Protein AF-A0A967C449-F1 (afdb_monomer)

pLDDT: mean 85.77, std 13.02, range [42.91, 95.38]

Foldseek 3Di:
DDVLVVLVDDDQLCVQVVDCVLVVLLVVQLCVQCVPPPDDDDPVSVVVSSVVSNVVSVVVDDDRTPCVCVVSSVVSVVVVCVVPDDPDPPPCPDPDD

Radius of gyration: 18.26 Å; Cα contacts (8 Å, |Δi|>4): 50; chains: 1; bounding box: 43×27×43 Å

Solvent-accessible surface area (backbone atoms only — not comparable to full-atom values): 5971 Å² total; per-residue (Å²): 136,62,71,60,54,78,52,71,46,58,70,54,31,36,61,51,73,76,45,62,59,74,60,53,54,38,51,52,38,26,50,58,67,45,66,79,65,84,81,81,85,52,72,67,56,51,53,53,49,50,50,53,10,48,58,58,29,55,76,72,64,68,85,63,58,48,56,87,53,45,66,60,40,53,53,42,51,51,55,52,44,68,75,66,56,73,91,70,85,75,74,84,71,76,81,81,129

Mean predicted aligned error: 7.97 Å

Sequence (97 aa):
MFTVRRLGVTGSLLRTLMSTNPIESMISIARTTTSNVKRWRDGEMRRRWCAAGMLEAEKSFRRVKGYRQMPALVTQLRAHAAAITPTCDTGKEPIAA

Secondary structure (DSSP, 8-state):
--HHHHTT--HHHHHHHT--HHHHHHHHHHHHHHTT------HHHHHHHHHHHHHHHHHH--PPTTGGGHHHHHHHHHHHHHHH-------------

Structure (mmCIF, N/CA/C/O backbone):
data_AF-A0A967C449-F1
#
_entry.id   AF-A0A967C449-F1
#
loop_
_atom_site.group_PDB
_atom_site.id
_atom_site.type_symbol
_atom_site.label_atom_id
_atom_site.label_alt_id
_atom_site.label_comp_id
_atom_site.label_asym_id
_atom_site.label_entity_id
_atom_site.label_seq_id
_atom_site.pdbx_PDB_ins_code
_atom_site.Cartn_x
_atom_site.Cartn_y
_atom_site.Cartn_z
_atom_sit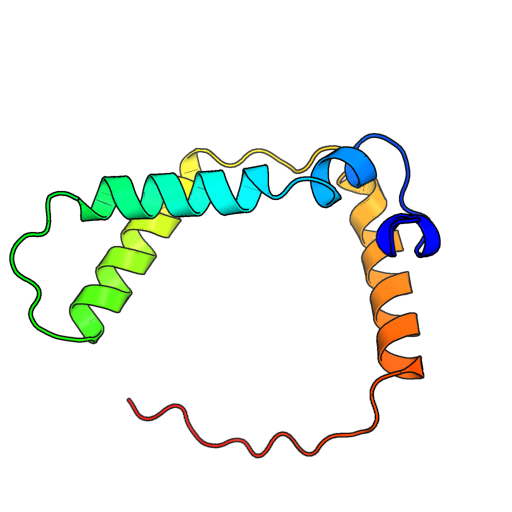e.occupancy
_atom_site.B_iso_or_equiv
_atom_site.auth_seq_id
_atom_site.auth_comp_id
_atom_site.auth_asym_id
_atom_site.auth_atom_id
_atom_site.pdbx_PDB_model_num
ATOM 1 N N . MET A 1 1 ? -14.839 17.993 6.792 1.00 51.50 1 MET A N 1
ATOM 2 C CA . MET A 1 1 ? -14.971 16.716 7.536 1.00 51.50 1 MET A CA 1
ATOM 3 C C . MET A 1 1 ? -14.589 15.583 6.590 1.00 51.50 1 MET A C 1
ATOM 5 O O . MET A 1 1 ? -15.222 15.466 5.554 1.00 51.50 1 MET A O 1
ATOM 9 N N . PHE A 1 2 ? -13.542 14.802 6.876 1.00 68.19 2 PHE A N 1
ATOM 10 C CA . PHE A 1 2 ? -13.101 13.721 5.979 1.00 68.19 2 PHE A CA 1
ATOM 11 C C . PHE A 1 2 ? -13.895 12.436 6.250 1.00 68.19 2 PHE A C 1
ATOM 13 O O . PHE A 1 2 ? -14.090 12.072 7.412 1.00 68.19 2 PHE A O 1
ATOM 20 N N . THR A 1 3 ? -14.340 11.748 5.195 1.00 80.69 3 THR A N 1
ATOM 21 C CA . THR A 1 3 ? -15.110 10.484 5.243 1.00 80.69 3 THR A CA 1
ATOM 22 C C . THR A 1 3 ? -14.456 9.429 6.137 1.00 80.69 3 THR A C 1
ATOM 24 O O . THR A 1 3 ? -15.136 8.764 6.909 1.00 80.69 3 THR A O 1
ATOM 27 N N . VAL A 1 4 ? -13.124 9.373 6.150 1.00 81.56 4 VAL A N 1
ATOM 28 C CA . VAL A 1 4 ? -12.323 8.479 7.003 1.00 81.56 4 VAL A CA 1
ATOM 29 C C . VAL A 1 4 ? -12.593 8.682 8.502 1.00 81.56 4 VAL A C 1
ATOM 31 O O . VAL A 1 4 ? -12.617 7.720 9.265 1.00 81.56 4 VAL A O 1
ATOM 34 N N . ARG A 1 5 ? -12.866 9.920 8.938 1.00 85.06 5 ARG A N 1
ATOM 35 C CA . ARG A 1 5 ? -13.210 10.208 10.340 1.00 85.06 5 ARG A CA 1
ATOM 36 C C . ARG A 1 5 ? -14.638 9.764 10.682 1.00 85.06 5 ARG A C 1
ATOM 38 O O . ARG A 1 5 ? -14.877 9.354 11.811 1.00 85.06 5 ARG A O 1
ATOM 45 N N . ARG A 1 6 ? -15.570 9.787 9.716 1.00 84.56 6 ARG A N 1
ATOM 46 C CA . ARG A 1 6 ? -16.933 9.232 9.883 1.00 84.56 6 ARG A CA 1
ATOM 47 C C . ARG A 1 6 ? -16.920 7.711 10.049 1.00 84.56 6 ARG A C 1
ATOM 49 O O . ARG A 1 6 ? -17.793 7.177 10.713 1.00 84.56 6 ARG A O 1
ATOM 56 N N . LEU A 1 7 ? -15.904 7.043 9.504 1.00 86.25 7 LEU A N 1
ATOM 57 C CA . LEU A 1 7 ? -15.684 5.598 9.632 1.00 86.25 7 LEU A CA 1
ATOM 58 C C . LEU A 1 7 ? -14.988 5.199 10.951 1.00 86.25 7 LEU A C 1
ATOM 60 O O . LEU A 1 7 ? -14.564 4.058 11.102 1.00 86.25 7 LEU A O 1
ATOM 64 N N . GLY A 1 8 ? -14.838 6.129 11.903 1.00 82.00 8 GLY A N 1
ATOM 65 C CA . GLY A 1 8 ? -14.299 5.845 13.238 1.00 82.00 8 GLY A CA 1
ATOM 66 C C . GLY A 1 8 ? -12.770 5.791 13.332 1.00 82.00 8 GLY A C 1
ATOM 67 O O . GLY A 1 8 ? -12.234 5.427 14.377 1.00 82.00 8 GLY A O 1
ATOM 68 N N . VAL A 1 9 ? -12.039 6.174 12.280 1.00 85.38 9 VAL A N 1
ATOM 69 C CA . VAL A 1 9 ? -10.568 6.173 12.299 1.00 85.38 9 VAL A CA 1
ATOM 70 C C . VAL A 1 9 ? -10.027 7.443 12.946 1.00 85.38 9 VAL A C 1
ATOM 72 O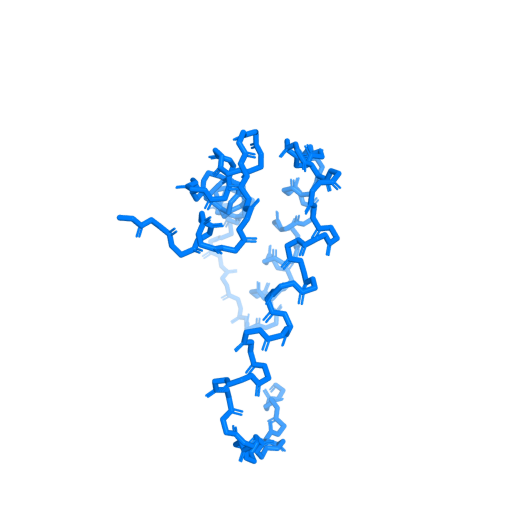 O . VAL A 1 9 ? -10.362 8.563 12.549 1.00 85.38 9 VAL A O 1
ATOM 75 N N . THR A 1 10 ? -9.122 7.276 13.909 1.00 84.81 10 THR A N 1
ATOM 76 C CA . THR A 1 10 ? -8.535 8.379 14.679 1.00 84.81 10 THR A CA 1
ATOM 77 C C . THR A 1 10 ? -7.017 8.234 14.821 1.00 84.81 10 THR A C 1
ATOM 79 O O . THR A 1 10 ? -6.419 7.211 1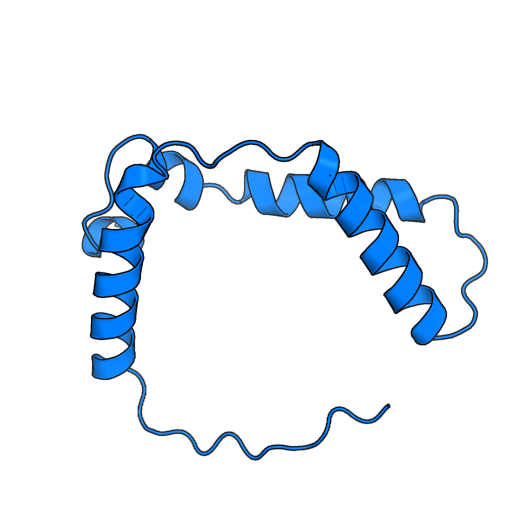4.492 1.00 84.81 10 THR A O 1
ATOM 82 N N . GLY A 1 11 ? -6.348 9.293 15.280 1.00 87.69 11 GLY A N 1
ATOM 83 C CA . GLY A 1 11 ? -4.922 9.244 15.604 1.00 87.69 11 GLY A CA 1
ATOM 84 C C . GLY A 1 11 ? -4.001 8.981 14.404 1.00 87.69 11 GLY A C 1
ATOM 85 O O . GLY A 1 11 ? -4.063 9.665 13.380 1.00 87.69 11 GLY A O 1
ATOM 86 N N . SER A 1 12 ? -3.083 8.024 14.559 1.00 89.12 12 SER A N 1
ATOM 87 C CA . SER A 1 12 ? -1.971 7.792 13.626 1.00 89.12 12 SER A CA 1
ATOM 88 C C . SER A 1 12 ? -2.394 7.180 12.288 1.00 89.12 12 SER A C 1
ATOM 90 O O . SER A 1 12 ? -1.792 7.509 11.260 1.00 89.12 12 SER A O 1
ATOM 92 N N . LEU A 1 13 ? -3.452 6.362 12.278 1.00 89.50 13 LEU A N 1
ATOM 93 C CA . LEU A 1 13 ? -4.012 5.824 11.041 1.00 89.50 13 LEU A CA 1
ATOM 94 C C . LEU A 1 13 ? -4.691 6.930 10.233 1.00 89.50 13 LEU A C 1
ATOM 96 O O . LEU A 1 13 ? -4.419 7.062 9.043 1.00 89.50 13 LEU A O 1
ATOM 100 N N . LEU A 1 14 ? -5.476 7.794 10.890 1.00 90.75 14 LEU A N 1
ATOM 101 C CA . LEU A 1 14 ? -6.111 8.938 10.233 1.00 90.75 14 LEU A CA 1
ATOM 102 C C . LEU A 1 14 ? -5.068 9.832 9.558 1.00 90.75 14 LEU A C 1
ATOM 104 O O . LEU A 1 14 ? -5.228 10.173 8.394 1.00 90.75 14 LEU A O 1
ATOM 108 N N . ARG A 1 15 ? -3.979 10.178 10.257 1.00 90.06 15 ARG A N 1
ATOM 109 C CA . ARG A 1 15 ? -2.904 11.002 9.679 1.00 90.06 15 ARG A CA 1
ATOM 110 C C . ARG A 1 15 ? -2.307 10.375 8.421 1.00 90.06 15 ARG A C 1
ATOM 112 O O . ARG A 1 15 ? -1.997 11.097 7.483 1.00 90.06 15 ARG A O 1
ATOM 119 N N . THR A 1 16 ? -2.152 9.053 8.409 1.00 90.00 16 THR A N 1
ATOM 120 C CA . THR A 1 16 ? -1.595 8.348 7.251 1.00 90.00 16 THR A CA 1
ATOM 121 C C . THR A 1 16 ? -2.582 8.330 6.087 1.00 90.00 16 THR A C 1
ATOM 123 O O . THR A 1 16 ? -2.199 8.677 4.978 1.00 90.00 16 THR A O 1
ATOM 126 N N . LEU A 1 17 ? -3.853 8.002 6.344 1.00 89.88 17 LEU A N 1
ATOM 127 C CA . LEU A 1 17 ? -4.912 7.933 5.324 1.00 89.88 17 LEU A CA 1
ATOM 128 C C . LEU A 1 17 ? -5.309 9.298 4.751 1.00 89.88 17 LEU A C 1
ATOM 130 O O . LEU A 1 17 ? -5.842 9.378 3.653 1.00 89.88 17 LEU A O 1
ATOM 134 N N . MET A 1 18 ? -5.063 10.369 5.501 1.00 90.12 18 MET A N 1
ATOM 135 C CA . MET A 1 18 ? -5.260 11.750 5.060 1.00 90.12 18 MET A CA 1
ATOM 136 C C . MET A 1 18 ? -4.175 12.241 4.101 1.00 90.12 18 MET A C 1
ATOM 138 O O . MET A 1 18 ? -4.329 13.300 3.503 1.00 90.12 18 MET A O 1
ATOM 142 N N . SER A 1 19 ? -3.067 11.510 3.996 1.00 87.81 19 SER A N 1
ATOM 143 C CA . SER A 1 19 ? -1.958 11.841 3.111 1.00 87.81 19 SER A CA 1
ATOM 144 C C . SER A 1 19 ? -1.885 10.852 1.958 1.00 87.81 19 SER A C 1
ATOM 146 O O . SER A 1 19 ? -2.118 9.657 2.129 1.00 87.81 19 SER A O 1
ATOM 148 N N . THR A 1 20 ? -1.468 11.336 0.800 1.00 91.44 20 THR A N 1
ATOM 149 C CA . THR A 1 20 ? -1.145 10.527 -0.383 1.00 91.44 20 THR A CA 1
ATOM 150 C C . THR A 1 20 ? 0.318 10.087 -0.409 1.00 91.44 20 THR A C 1
ATOM 152 O O . THR A 1 20 ? 0.713 9.315 -1.280 1.00 91.44 20 THR A O 1
ATOM 155 N N . ASN A 1 21 ? 1.113 10.499 0.585 1.00 90.31 21 ASN A N 1
ATOM 156 C CA . ASN A 1 21 ? 2.556 10.277 0.649 1.00 90.31 21 ASN A CA 1
ATOM 157 C C . ASN A 1 21 ? 2.994 8.813 0.415 1.00 90.31 2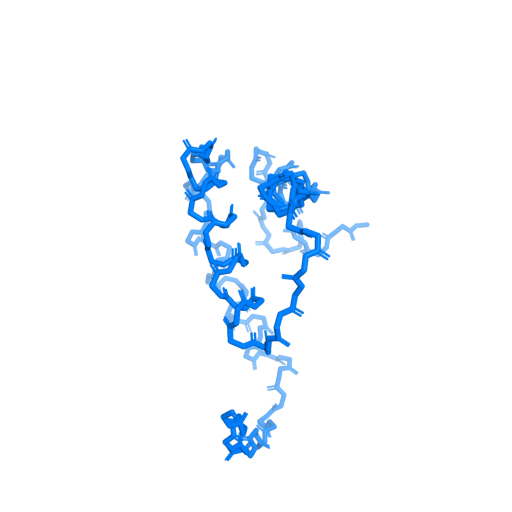1 ASN A C 1
ATOM 159 O O . ASN A 1 21 ? 3.957 8.610 -0.319 1.00 90.31 21 ASN A O 1
ATOM 163 N N . PRO A 1 22 ? 2.325 7.771 0.959 1.00 89.69 22 PRO A N 1
ATOM 164 C CA . PRO A 1 22 ? 2.710 6.388 0.658 1.00 89.69 22 PRO A CA 1
ATOM 165 C C . PRO A 1 22 ? 2.576 6.023 -0.830 1.00 89.69 22 PRO A C 1
ATOM 167 O O . PRO A 1 22 ? 3.438 5.339 -1.378 1.00 89.69 22 PRO A O 1
ATOM 170 N N . ILE A 1 23 ? 1.514 6.498 -1.488 1.00 92.19 23 ILE A N 1
ATOM 171 C CA . ILE A 1 23 ? 1.242 6.226 -2.907 1.00 92.19 23 ILE A CA 1
ATOM 172 C C . ILE A 1 23 ? 2.199 7.041 -3.782 1.00 92.19 23 ILE A C 1
ATOM 174 O O .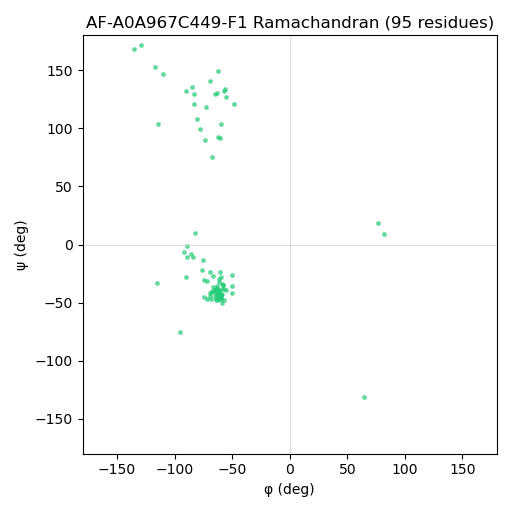 ILE A 1 23 ? 2.814 6.506 -4.700 1.00 92.19 23 ILE A O 1
ATOM 178 N N . GLU A 1 24 ? 2.388 8.321 -3.465 1.00 94.56 24 GLU A N 1
ATOM 179 C CA . GLU A 1 24 ? 3.314 9.200 -4.186 1.00 94.56 24 GLU A CA 1
ATOM 180 C C . GLU A 1 24 ? 4.761 8.714 -4.086 1.00 94.56 24 GLU A C 1
ATOM 182 O O . GLU A 1 24 ? 5.480 8.699 -5.085 1.00 94.56 24 GLU A O 1
ATOM 187 N N . SER A 1 25 ? 5.179 8.251 -2.905 1.00 94.06 25 SER A N 1
ATOM 188 C CA . SER A 1 25 ? 6.513 7.692 -2.689 1.00 94.06 25 SER A CA 1
ATOM 189 C C . SER A 1 25 ? 6.745 6.434 -3.530 1.00 94.06 25 SER A C 1
ATOM 191 O O . SER A 1 25 ? 7.785 6.336 -4.179 1.00 94.06 25 SER A O 1
ATOM 193 N N . MET A 1 26 ? 5.775 5.513 -3.590 1.00 94.81 26 MET A N 1
ATOM 194 C CA . MET A 1 26 ? 5.836 4.336 -4.467 1.00 94.81 26 MET A CA 1
ATOM 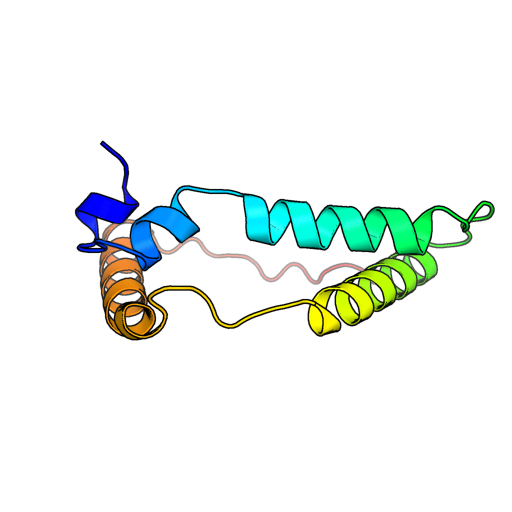195 C C . MET A 1 26 ? 5.980 4.736 -5.940 1.00 94.81 26 MET A C 1
ATOM 197 O O . MET A 1 26 ? 6.864 4.242 -6.641 1.00 94.81 26 MET A O 1
ATOM 201 N N . ILE A 1 27 ? 5.118 5.642 -6.411 1.00 94.25 27 ILE A N 1
ATOM 202 C CA . ILE A 1 27 ? 5.111 6.090 -7.809 1.00 94.25 27 ILE A CA 1
ATOM 203 C C . ILE A 1 27 ? 6.429 6.787 -8.158 1.00 94.25 27 ILE A C 1
ATOM 205 O O . ILE A 1 27 ? 6.964 6.583 -9.247 1.00 94.25 27 ILE A O 1
ATOM 209 N N . SER A 1 28 ? 6.981 7.581 -7.239 1.00 95.31 28 SER A N 1
ATOM 210 C CA . SER A 1 28 ? 8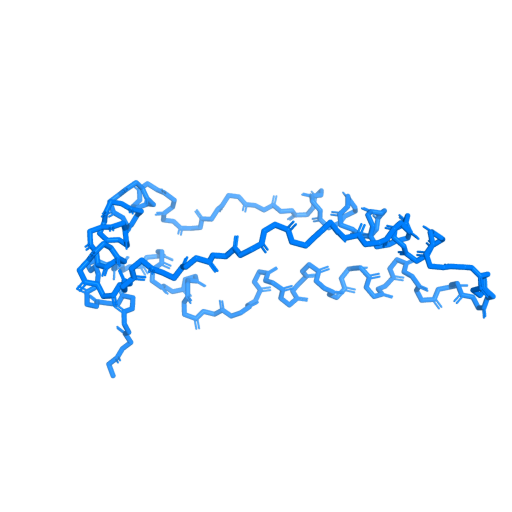.273 8.248 -7.416 1.00 95.31 28 SER A CA 1
ATOM 211 C C . SER A 1 28 ? 9.413 7.246 -7.636 1.00 95.31 28 SER A C 1
ATOM 213 O O . SER A 1 28 ? 10.211 7.405 -8.565 1.00 95.31 28 SER A O 1
ATOM 215 N N . ILE A 1 29 ? 9.447 6.159 -6.857 1.00 95.00 29 ILE A N 1
ATOM 216 C CA . ILE A 1 29 ? 10.432 5.083 -7.037 1.00 95.00 29 ILE A CA 1
ATOM 217 C C . ILE A 1 29 ? 10.236 4.411 -8.397 1.00 95.00 29 ILE A C 1
ATOM 219 O O . ILE A 1 29 ? 11.187 4.330 -9.169 1.00 95.00 29 ILE A O 1
ATOM 223 N N . ALA A 1 30 ? 9.005 4.043 -8.762 1.00 93.00 30 ALA A N 1
ATOM 224 C CA . ALA A 1 30 ? 8.728 3.437 -10.065 1.00 93.00 30 ALA A CA 1
ATOM 225 C C . ALA A 1 30 ? 9.141 4.340 -11.248 1.00 93.00 30 ALA A C 1
ATOM 227 O O . ALA A 1 30 ? 9.691 3.858 -12.243 1.00 93.00 30 ALA A O 1
ATOM 228 N N . A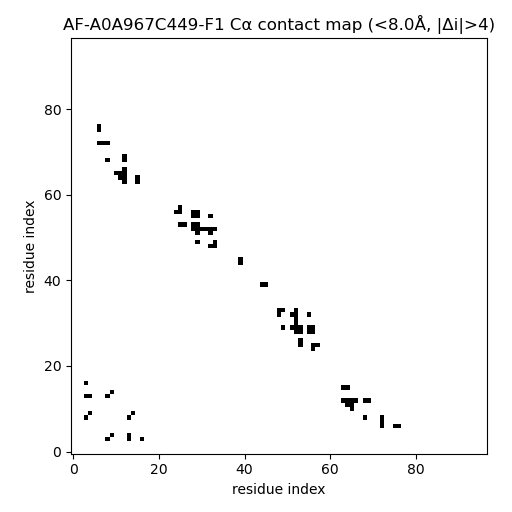RG A 1 31 ? 8.944 5.661 -11.139 1.00 93.38 31 ARG A N 1
ATOM 229 C CA . ARG A 1 31 ? 9.432 6.641 -12.128 1.00 93.38 31 ARG A CA 1
ATOM 230 C C . ARG A 1 31 ? 10.955 6.692 -12.186 1.00 93.38 31 ARG A C 1
ATOM 232 O O . ARG A 1 31 ? 11.521 6.801 -13.269 1.00 93.38 31 ARG A O 1
ATOM 239 N N . THR A 1 32 ? 11.616 6.592 -11.039 1.00 94.69 32 THR A N 1
ATOM 240 C CA . THR A 1 32 ? 13.080 6.601 -10.956 1.00 94.69 32 THR A CA 1
ATOM 241 C C . THR A 1 32 ? 13.665 5.336 -11.580 1.00 94.69 32 THR A C 1
ATOM 243 O O . THR A 1 32 ? 14.535 5.433 -12.443 1.00 94.69 32 THR A O 1
ATOM 246 N N . THR A 1 33 ? 13.124 4.159 -11.252 1.00 91.81 33 THR A N 1
ATOM 247 C CA . THR A 1 33 ? 13.549 2.864 -11.809 1.00 91.81 33 THR A CA 1
ATOM 248 C C . THR A 1 33 ? 13.406 2.809 -13.331 1.00 91.81 33 THR A C 1
ATOM 250 O O . THR A 1 33 ? 14.230 2.208 -14.015 1.00 91.81 33 THR A O 1
ATOM 253 N N . THR A 1 34 ? 12.387 3.469 -13.885 1.00 93.19 34 THR A N 1
ATOM 254 C CA . THR A 1 34 ? 12.115 3.480 -15.332 1.00 93.19 34 THR A CA 1
ATOM 255 C C . THR A 1 34 ? 12.771 4.640 -16.088 1.00 93.19 34 THR A C 1
ATOM 257 O O . THR A 1 34 ? 12.761 4.649 -17.318 1.00 93.19 34 THR A O 1
ATOM 260 N N . SER A 1 35 ? 13.399 5.594 -15.393 1.00 92.88 35 SER A N 1
ATOM 261 C CA . SER A 1 35 ? 13.948 6.830 -15.983 1.00 92.88 35 SER A CA 1
ATOM 262 C C . SER A 1 35 ? 15.048 6.605 -17.036 1.00 92.88 35 SER A C 1
ATOM 264 O O . SER A 1 35 ? 15.187 7.385 -17.989 1.00 92.88 35 SER A O 1
ATOM 266 N N . ASN A 1 36 ? 15.804 5.513 -16.898 1.00 91.69 36 ASN A N 1
ATOM 267 C CA . ASN A 1 36 ? 16.886 5.132 -17.809 1.00 91.69 36 ASN A CA 1
ATOM 268 C C . ASN A 1 36 ? 16.395 4.359 -19.044 1.00 91.69 36 ASN A C 1
ATOM 270 O O . ASN A 1 36 ? 17.145 4.188 -20.004 1.00 91.69 36 ASN A O 1
ATOM 274 N N . VAL A 1 37 ? 15.131 3.928 -19.071 1.00 91.94 37 VAL A N 1
ATOM 275 C CA . VAL A 1 37 ? 14.553 3.214 -20.213 1.00 91.94 37 VAL A CA 1
ATOM 276 C C . VAL A 1 37 ? 14.206 4.218 -21.308 1.00 91.94 37 VAL A C 1
ATOM 278 O O . VAL A 1 37 ? 13.178 4.892 -21.264 1.00 91.94 37 VAL A O 1
ATOM 281 N N . LYS A 1 38 ? 15.084 4.340 -22.308 1.00 91.88 38 LYS A N 1
ATOM 282 C CA . LYS A 1 38 ? 14.879 5.261 -23.441 1.00 91.88 38 LYS A CA 1
ATOM 283 C C . LYS A 1 38 ? 14.131 4.629 -24.613 1.00 91.88 38 LYS A C 1
ATOM 285 O O . LYS A 1 38 ? 13.436 5.328 -25.341 1.00 91.88 38 LYS A O 1
ATOM 290 N N . ARG A 1 39 ? 14.243 3.308 -24.788 1.00 93.12 39 ARG A N 1
ATOM 291 C CA . ARG A 1 39 ? 13.607 2.568 -25.886 1.00 93.12 39 ARG A CA 1
ATOM 292 C C . ARG A 1 39 ? 12.550 1.610 -25.349 1.00 93.12 39 ARG A C 1
ATOM 294 O O . ARG A 1 39 ? 12.876 0.542 -24.837 1.00 93.12 39 ARG A O 1
ATOM 301 N N . TRP A 1 40 ? 11.289 1.990 -25.510 1.00 94.06 40 TRP A N 1
ATOM 302 C CA . TRP A 1 40 ? 10.132 1.156 -25.195 1.00 94.06 40 TRP A CA 1
ATOM 303 C C . TRP A 1 40 ? 9.736 0.347 -26.429 1.00 94.06 40 TRP A C 1
ATOM 305 O O . TRP A 1 40 ? 9.668 0.909 -27.518 1.00 94.06 40 TRP A O 1
ATOM 315 N N . ARG A 1 41 ? 9.514 -0.961 -26.267 1.00 90.00 41 ARG A N 1
ATOM 316 C CA . ARG A 1 41 ? 9.081 -1.848 -27.358 1.00 90.00 41 ARG A CA 1
ATOM 317 C C . ARG A 1 41 ? 7.563 -1.995 -27.341 1.00 90.00 41 ARG A C 1
ATOM 319 O O . ARG A 1 41 ? 6.883 -1.297 -28.076 1.00 90.00 41 ARG A O 1
ATOM 326 N N . ASP A 1 42 ? 7.054 -2.774 -26.391 1.00 93.00 42 ASP A N 1
ATOM 327 C CA . ASP A 1 42 ? 5.640 -3.156 -26.348 1.00 93.00 42 ASP A CA 1
ATOM 328 C C . ASP A 1 42 ? 5.005 -2.906 -24.975 1.00 93.00 42 ASP A C 1
ATOM 330 O O . ASP A 1 42 ? 5.681 -2.607 -23.982 1.00 93.00 42 ASP A O 1
ATOM 334 N N . GLY A 1 43 ? 3.680 -3.066 -24.899 1.00 91.31 43 GLY A N 1
ATOM 335 C CA . GLY A 1 43 ? 2.926 -2.946 -23.649 1.00 91.31 43 GLY A CA 1
ATOM 336 C C . GLY A 1 43 ? 3.401 -3.924 -22.572 1.00 91.31 43 GLY A C 1
ATOM 337 O O . GLY A 1 43 ? 3.465 -3.571 -21.396 1.00 91.31 43 GLY A O 1
ATOM 338 N N . GLU A 1 44 ? 3.826 -5.123 -22.965 1.00 94.38 44 GLU A N 1
ATOM 339 C CA . GLU A 1 44 ? 4.356 -6.128 -22.044 1.00 94.38 44 GLU A CA 1
ATOM 340 C C . GLU A 1 44 ? 5.665 -5.668 -21.375 1.00 94.38 44 GLU A C 1
ATOM 342 O O . GLU A 1 44 ? 5.854 -5.833 -20.168 1.00 94.38 44 GLU A O 1
ATOM 347 N N . MET A 1 45 ? 6.547 -4.997 -22.126 1.00 94.31 45 MET A N 1
ATOM 348 C CA . MET A 1 45 ? 7.765 -4.392 -21.578 1.00 94.31 45 MET A CA 1
ATOM 349 C C . MET A 1 45 ? 7.423 -3.324 -20.531 1.00 94.31 45 MET A C 1
ATOM 351 O O . MET A 1 45 ? 8.057 -3.278 -19.477 1.00 94.31 45 MET A O 1
ATOM 355 N N . ARG A 1 46 ? 6.389 -2.505 -20.774 1.00 92.62 46 ARG A N 1
ATOM 356 C CA . ARG A 1 46 ? 5.910 -1.507 -19.800 1.00 92.62 46 ARG A CA 1
ATOM 357 C C . ARG A 1 46 ? 5.387 -2.160 -18.523 1.00 92.62 46 ARG A C 1
ATOM 359 O O . ARG A 1 46 ? 5.743 -1.708 -17.439 1.00 92.62 46 ARG A O 1
ATOM 366 N N . ARG A 1 47 ? 4.606 -3.243 -18.639 1.00 94.00 47 ARG A N 1
ATOM 367 C CA . ARG A 1 47 ? 4.100 -4.001 -17.479 1.00 94.00 47 ARG A CA 1
ATOM 368 C C . ARG A 1 47 ? 5.254 -4.562 -16.639 1.00 94.00 47 ARG A C 1
ATOM 370 O O . ARG A 1 47 ? 5.252 -4.377 -15.426 1.00 94.00 47 ARG A O 1
ATOM 377 N N . ARG A 1 48 ? 6.280 -5.151 -17.270 1.00 94.75 48 ARG A N 1
ATOM 378 C CA . ARG A 1 48 ? 7.473 -5.669 -16.568 1.00 94.75 48 ARG A CA 1
ATOM 379 C C . ARG A 1 48 ? 8.257 -4.576 -15.845 1.00 94.75 48 ARG A C 1
ATOM 381 O O . ARG A 1 48 ? 8.616 -4.753 -14.688 1.00 94.75 48 ARG A O 1
ATOM 388 N N . TRP A 1 49 ? 8.497 -3.441 -16.498 1.00 95.31 49 TRP A N 1
ATOM 389 C CA . TRP A 1 49 ? 9.199 -2.312 -15.878 1.00 95.31 49 TRP A CA 1
ATOM 390 C C . TRP A 1 49 ? 8.401 -1.666 -14.744 1.00 95.31 49 TRP A C 1
ATOM 392 O O . TRP A 1 49 ? 8.982 -1.280 -13.732 1.00 95.31 49 TRP A O 1
ATOM 402 N N . CYS A 1 50 ? 7.077 -1.591 -14.879 1.00 93.69 50 CYS A N 1
ATOM 403 C CA . CYS A 1 50 ? 6.194 -1.148 -13.807 1.00 93.69 50 CYS A CA 1
ATOM 404 C C . CYS A 1 50 ? 6.272 -2.098 -12.603 1.00 93.69 50 CYS A C 1
ATOM 406 O O . CYS A 1 50 ? 6.509 -1.640 -11.487 1.00 93.69 50 CYS A O 1
ATOM 408 N N . ALA A 1 51 ? 6.185 -3.413 -12.837 1.00 94.50 51 ALA A N 1
ATOM 409 C CA . ALA A 1 51 ? 6.336 -4.425 -11.794 1.00 94.50 51 ALA A CA 1
ATOM 410 C C . ALA A 1 51 ? 7.716 -4.356 -11.117 1.00 94.50 51 ALA A C 1
ATOM 412 O O . ALA A 1 51 ? 7.794 -4.362 -9.893 1.00 94.50 51 ALA A O 1
ATOM 413 N N . ALA A 1 52 ? 8.800 -4.205 -11.885 1.00 94.69 52 ALA A N 1
ATOM 414 C CA . ALA A 1 52 ? 10.147 -4.036 -11.339 1.00 94.69 52 ALA A CA 1
ATOM 415 C C . ALA A 1 52 ? 10.270 -2.772 -10.469 1.00 94.69 52 ALA A C 1
ATOM 417 O O . ALA A 1 52 ? 10.847 -2.820 -9.386 1.00 94.69 52 ALA A O 1
ATOM 418 N N . GLY A 1 53 ? 9.683 -1.651 -10.904 1.00 94.19 53 GLY A N 1
ATOM 419 C CA . GLY A 1 53 ? 9.621 -0.423 -10.109 1.00 94.19 53 GLY A CA 1
ATOM 420 C C . GLY A 1 53 ? 8.817 -0.582 -8.816 1.00 94.19 53 GLY A C 1
ATOM 421 O O . GLY A 1 53 ? 9.214 -0.053 -7.780 1.00 94.19 53 GLY A O 1
ATOM 422 N N . MET A 1 54 ? 7.721 -1.346 -8.850 1.00 93.88 54 MET A N 1
ATOM 423 C CA . MET A 1 54 ? 6.925 -1.663 -7.659 1.00 93.88 54 MET A CA 1
ATOM 424 C C . MET A 1 54 ? 7.674 -2.578 -6.684 1.00 93.88 54 MET A C 1
ATOM 426 O O . MET A 1 54 ? 7.643 -2.314 -5.486 1.00 93.88 54 MET A O 1
ATOM 430 N N . LEU A 1 55 ? 8.392 -3.592 -7.179 1.00 95.38 55 LEU A N 1
ATOM 431 C CA . LEU A 1 55 ? 9.235 -4.466 -6.351 1.00 95.38 55 LEU A CA 1
ATOM 432 C C . LEU A 1 55 ? 10.375 -3.692 -5.678 1.00 95.38 55 LEU A C 1
ATOM 434 O O . LEU A 1 55 ? 10.734 -3.973 -4.537 1.00 95.38 55 LEU A O 1
ATOM 438 N N . GLU A 1 56 ? 10.940 -2.694 -6.358 1.00 94.69 56 GLU A N 1
ATOM 439 C CA . GLU A 1 56 ? 11.946 -1.821 -5.750 1.00 94.69 56 GLU A CA 1
ATOM 440 C C . GLU A 1 56 ? 11.328 -0.912 -4.680 1.00 94.69 56 GLU A C 1
ATOM 442 O O . GLU A 1 56 ? 11.886 -0.756 -3.594 1.00 94.69 56 GLU A O 1
ATOM 447 N N . ALA A 1 57 ? 10.140 -0.361 -4.946 1.00 94.12 57 ALA A N 1
ATOM 448 C CA . ALA A 1 57 ? 9.407 0.440 -3.972 1.00 94.12 57 ALA A CA 1
ATOM 449 C C . ALA A 1 57 ? 9.044 -0.362 -2.713 1.00 94.12 57 ALA A C 1
ATOM 451 O O . ALA A 1 57 ? 9.159 0.162 -1.602 1.00 94.12 57 ALA A O 1
ATOM 452 N N . GLU A 1 58 ? 8.671 -1.633 -2.873 1.00 93.94 58 GLU A N 1
ATOM 453 C CA . GLU A 1 58 ? 8.299 -2.537 -1.783 1.00 93.94 58 GLU A CA 1
ATOM 454 C C . GLU A 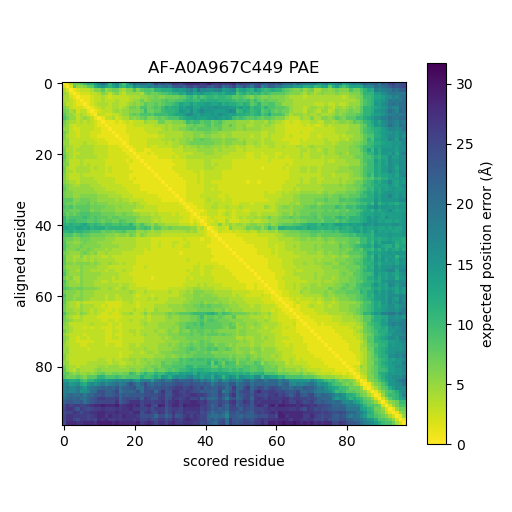1 58 ? 9.395 -2.655 -0.717 1.00 93.94 58 GLU A C 1
ATOM 456 O O . GLU A 1 58 ? 9.099 -2.609 0.477 1.00 93.94 58 GLU A O 1
ATOM 461 N N . LYS A 1 59 ? 10.671 -2.689 -1.124 1.00 93.25 59 LYS A N 1
ATOM 462 C CA . LYS A 1 59 ? 11.819 -2.759 -0.199 1.00 93.25 59 LYS A CA 1
ATOM 463 C C . LYS A 1 59 ? 11.882 -1.579 0.774 1.00 93.25 59 LYS A C 1
ATOM 465 O O . LYS A 1 59 ? 12.423 -1.704 1.870 1.00 93.25 59 LYS A O 1
ATOM 470 N N . SER A 1 60 ? 11.345 -0.424 0.380 1.00 88.88 60 SER A N 1
ATOM 471 C CA . SER A 1 60 ? 11.331 0.795 1.196 1.00 88.88 60 SER A CA 1
ATOM 472 C C . SER A 1 60 ? 10.105 0.905 2.110 1.00 88.88 60 SER A C 1
ATOM 474 O O . SER A 1 60 ? 10.052 1.778 2.987 1.00 88.88 60 SER A O 1
ATOM 476 N N . PHE A 1 61 ? 9.106 0.038 1.920 1.00 90.00 61 PHE A N 1
ATOM 477 C CA . PHE A 1 61 ? 7.852 0.136 2.644 1.00 90.00 61 PHE A CA 1
ATOM 478 C C . PHE A 1 61 ? 8.008 -0.198 4.119 1.00 90.00 61 PHE A C 1
ATOM 480 O O . PHE A 1 61 ? 8.708 -1.111 4.550 1.00 90.00 61 PHE A O 1
ATOM 487 N N . ARG A 1 62 ? 7.285 0.580 4.920 1.00 90.44 62 ARG A N 1
ATOM 488 C CA . ARG A 1 62 ? 7.181 0.401 6.362 1.00 90.44 62 ARG A CA 1
ATOM 489 C C . ARG A 1 62 ? 5.739 0.103 6.705 1.00 90.44 62 ARG A C 1
ATOM 491 O O . ARG A 1 62 ? 4.813 0.560 6.034 1.00 90.44 62 ARG A O 1
ATOM 498 N N . ARG A 1 63 ? 5.541 -0.617 7.807 1.00 91.81 63 ARG A N 1
ATOM 499 C CA . ARG A 1 63 ? 4.200 -0.892 8.315 1.00 91.81 63 ARG A CA 1
ATOM 500 C C . ARG A 1 63 ? 3.449 0.418 8.566 1.00 91.81 63 ARG A C 1
ATOM 502 O O . ARG A 1 63 ? 3.979 1.339 9.190 1.00 91.81 63 ARG A O 1
ATOM 509 N N . VAL A 1 64 ? 2.208 0.482 8.084 1.00 91.19 64 VAL A N 1
ATOM 510 C CA . VAL A 1 64 ? 1.351 1.668 8.202 1.00 91.19 64 VAL A CA 1
ATOM 511 C C . VAL A 1 64 ? 1.201 2.075 9.668 1.00 91.19 64 VAL A C 1
ATOM 513 O O . VAL A 1 64 ? 0.951 1.246 10.551 1.00 91.19 64 VAL A O 1
ATOM 516 N N . LYS A 1 65 ? 1.343 3.373 9.949 1.00 90.00 65 LYS A N 1
ATOM 517 C CA . LYS A 1 65 ? 1.152 3.894 11.305 1.00 90.00 65 LYS A CA 1
ATOM 518 C C . LYS A 1 65 ? -0.308 3.701 11.709 1.00 90.00 65 LYS A C 1
ATOM 520 O O . LYS A 1 65 ? -1.213 4.059 10.966 1.00 90.00 65 LYS A O 1
ATOM 525 N N . GLY A 1 66 ? -0.532 3.117 12.884 1.00 89.25 66 GLY A N 1
ATOM 526 C CA . GLY A 1 66 ? -1.884 2.806 13.352 1.00 89.25 66 GLY A CA 1
ATOM 527 C C . GLY A 1 66 ? -2.521 1.581 12.686 1.00 89.25 66 GLY A C 1
ATOM 528 O O . GLY A 1 66 ? -3.731 1.420 12.792 1.00 89.25 66 GLY A O 1
ATOM 529 N N . TYR A 1 67 ? -1.736 0.686 12.060 1.00 91.38 67 TYR A N 1
ATOM 530 C CA . TYR A 1 67 ? -2.243 -0.529 11.390 1.00 91.38 67 TYR A CA 1
ATOM 531 C C . TYR A 1 67 ? -3.195 -1.386 12.244 1.00 91.38 67 TYR A C 1
ATOM 533 O O . TYR A 1 67 ? -4.046 -2.075 11.696 1.00 91.38 67 TYR A O 1
ATOM 541 N N . ARG A 1 68 ? -3.098 -1.335 13.579 1.00 91.75 68 ARG A N 1
ATOM 542 C CA . ARG A 1 68 ? -4.008 -2.050 14.493 1.00 91.75 68 ARG A CA 1
ATOM 543 C C . ARG A 1 68 ? -5.476 -1.632 14.345 1.00 91.75 68 ARG A C 1
ATOM 545 O O . ARG A 1 68 ? -6.353 -2.414 14.675 1.00 91.75 68 ARG A O 1
ATOM 552 N N . GLN A 1 69 ? -5.741 -0.427 13.844 1.00 90.25 69 GLN A N 1
ATOM 553 C CA . GLN A 1 69 ? -7.094 0.067 13.575 1.00 90.25 69 GLN A CA 1
ATOM 554 C C . GLN A 1 69 ? -7.621 -0.353 12.187 1.00 90.25 69 GLN A C 1
ATOM 556 O O . GLN A 1 69 ? -8.800 -0.150 11.902 1.00 90.25 69 GLN A O 1
ATOM 561 N N . MET A 1 70 ? -6.786 -0.956 11.326 1.00 91.44 70 MET A N 1
ATOM 562 C CA . MET A 1 70 ? -7.191 -1.375 9.976 1.00 91.44 70 MET A CA 1
ATOM 563 C C . MET A 1 70 ? -8.357 -2.373 9.956 1.00 91.44 70 MET A C 1
ATOM 565 O O . MET A 1 70 ? -9.254 -2.171 9.143 1.00 91.44 70 MET A O 1
ATOM 569 N N . PRO A 1 71 ? -8.421 -3.406 10.824 1.00 92.25 71 PRO A N 1
ATOM 570 C CA . PRO A 1 71 ? -9.544 -4.344 10.799 1.00 92.25 71 PRO A CA 1
ATOM 571 C C . PRO A 1 71 ? -10.893 -3.655 11.035 1.00 92.25 71 PRO A C 1
ATOM 573 O O . PRO A 1 71 ? -11.844 -3.897 10.299 1.00 92.25 71 PRO A O 1
ATOM 576 N N . ALA A 1 72 ? -10.955 -2.734 12.003 1.00 90.50 72 ALA A N 1
ATOM 577 C CA . ALA A 1 72 ? -12.163 -1.963 12.288 1.00 90.50 72 ALA A CA 1
ATOM 578 C C . ALA A 1 72 ? -12.574 -1.087 11.094 1.00 90.50 72 ALA A C 1
ATOM 580 O O . ALA A 1 72 ? -13.745 -1.070 10.717 1.00 90.50 72 ALA A O 1
ATOM 581 N N . LEU A 1 73 ? -11.606 -0.422 10.454 1.00 90.88 73 LEU A N 1
ATOM 582 C CA . LEU A 1 73 ? -11.845 0.365 9.243 1.00 90.88 73 LEU A CA 1
ATOM 583 C C . LEU A 1 73 ? -12.402 -0.494 8.100 1.00 90.88 73 LEU A C 1
ATOM 585 O O . LEU A 1 73 ? -13.370 -0.098 7.457 1.00 90.88 73 LEU A O 1
ATOM 589 N N . VAL A 1 74 ? -11.822 -1.670 7.849 1.00 92.38 74 VAL A N 1
ATOM 590 C CA . VAL A 1 74 ? -12.275 -2.575 6.780 1.00 92.38 74 VAL A CA 1
ATOM 591 C C . VAL A 1 74 ? -13.709 -3.043 7.026 1.00 92.38 74 VAL A C 1
ATOM 593 O O . VAL A 1 74 ? -14.511 -3.045 6.093 1.00 92.38 74 VAL A O 1
ATOM 596 N N . THR A 1 75 ? -14.064 -3.388 8.265 1.00 92.75 75 THR A N 1
ATOM 597 C CA . THR A 1 75 ? -15.441 -3.764 8.623 1.00 92.75 75 THR A CA 1
ATOM 598 C C . THR A 1 75 ? -16.423 -2.629 8.342 1.00 92.75 75 THR A C 1
ATOM 600 O O . THR A 1 75 ? -17.450 -2.853 7.704 1.00 92.75 75 THR A O 1
ATOM 603 N N . GLN A 1 76 ? -16.091 -1.401 8.753 1.00 90.88 76 GLN A N 1
ATOM 604 C CA . GLN A 1 76 ? -16.943 -0.232 8.516 1.00 90.88 76 GLN A CA 1
ATOM 605 C C . GLN A 1 76 ? -17.068 0.102 7.027 1.00 90.88 76 GLN A C 1
ATOM 607 O O . GLN A 1 76 ? -18.163 0.390 6.551 1.00 90.88 76 GLN A O 1
ATOM 612 N N . LEU A 1 77 ? -15.974 0.005 6.266 1.00 91.12 77 LEU A N 1
ATOM 613 C CA . LEU A 1 77 ? -15.998 0.199 4.816 1.00 91.12 77 LEU A CA 1
ATOM 614 C C . LEU A 1 77 ? -16.880 -0.830 4.112 1.00 91.12 77 LEU A C 1
ATOM 616 O O . LEU A 1 77 ? -17.630 -0.456 3.219 1.00 91.12 77 LEU A O 1
ATOM 620 N N . ARG A 1 78 ? -16.828 -2.104 4.519 1.00 91.62 78 ARG A N 1
ATOM 621 C CA . ARG A 1 78 ? -17.692 -3.154 3.957 1.00 91.62 78 ARG A CA 1
ATOM 622 C C . ARG A 1 78 ? -19.166 -2.891 4.246 1.00 91.62 78 ARG A C 1
ATOM 624 O O . ARG A 1 78 ? -19.971 -2.973 3.326 1.00 91.62 78 ARG A O 1
ATOM 631 N N . ALA A 1 79 ? -19.505 -2.535 5.485 1.00 90.12 79 ALA A N 1
ATOM 632 C CA . ALA A 1 79 ? -20.877 -2.191 5.859 1.00 90.12 79 ALA A CA 1
ATOM 633 C C . ALA A 1 79 ? -21.389 -0.974 5.069 1.00 90.12 79 ALA A C 1
ATOM 635 O O . ALA A 1 79 ? -22.493 -0.992 4.533 1.00 90.12 79 ALA A O 1
ATOM 636 N N . HIS A 1 80 ? -20.555 0.059 4.937 1.00 88.69 80 HIS A N 1
ATOM 637 C CA . HIS A 1 80 ? -20.881 1.261 4.177 1.00 88.69 80 HIS A CA 1
ATOM 638 C C . HIS A 1 80 ? -21.011 0.987 2.670 1.00 88.69 80 HIS A C 1
ATOM 640 O O . HIS A 1 80 ? -21.913 1.515 2.032 1.00 88.69 80 HIS A O 1
ATOM 646 N N . ALA A 1 81 ? -20.142 0.151 2.094 1.00 89.00 81 ALA A N 1
ATOM 647 C CA . ALA A 1 81 ? -20.229 -0.248 0.691 1.00 89.00 81 ALA A CA 1
ATOM 648 C C . ALA A 1 81 ? -21.500 -1.064 0.420 1.00 89.00 81 ALA A C 1
ATOM 650 O O . ALA A 1 81 ? -22.217 -0.761 -0.523 1.00 89.00 81 ALA A O 1
ATOM 651 N N . ALA A 1 82 ? -21.838 -2.025 1.284 1.00 87.25 82 ALA A N 1
ATOM 652 C CA . ALA A 1 82 ? -23.073 -2.801 1.159 1.00 87.25 82 ALA A CA 1
ATOM 653 C C . ALA A 1 82 ? -24.339 -1.928 1.241 1.00 87.25 82 ALA A C 1
ATOM 655 O O . ALA A 1 82 ? -25.332 -2.226 0.589 1.00 87.25 82 ALA A O 1
ATOM 656 N N . ALA A 1 83 ? -24.301 -0.840 2.015 1.00 85.88 83 ALA A N 1
ATOM 657 C CA . ALA A 1 83 ? -25.419 0.092 2.130 1.00 85.88 83 ALA A CA 1
ATOM 658 C C . ALA A 1 83 ? -25.580 1.029 0.916 1.00 85.88 83 ALA A C 1
ATOM 660 O O . ALA A 1 83 ? -26.654 1.595 0.734 1.00 85.88 83 ALA A O 1
ATOM 661 N N . ILE A 1 84 ? -24.524 1.242 0.123 1.00 83.12 84 ILE A N 1
ATOM 662 C CA . ILE A 1 84 ? -24.488 2.280 -0.924 1.00 83.12 84 ILE A CA 1
ATOM 663 C C . ILE A 1 84 ? -24.387 1.701 -2.326 1.00 83.12 84 ILE A C 1
ATOM 665 O O . ILE A 1 84 ? -24.886 2.315 -3.262 1.00 83.12 84 ILE A O 1
ATOM 669 N N . THR A 1 85 ? -23.710 0.570 -2.501 1.00 70.44 85 THR A N 1
ATOM 670 C CA . THR A 1 85 ? -23.494 -0.026 -3.816 1.00 70.44 85 THR A CA 1
ATOM 671 C C . THR A 1 85 ? -24.754 -0.790 -4.233 1.00 70.44 85 THR A C 1
ATOM 673 O O . THR A 1 85 ? -25.012 -1.855 -3.671 1.00 70.44 85 THR A O 1
ATOM 676 N N . PRO A 1 86 ? -25.544 -0.302 -5.213 1.00 68.75 86 PRO A N 1
ATOM 677 C CA . PRO A 1 86 ? -26.491 -1.170 -5.902 1.00 68.75 86 PRO A CA 1
ATOM 678 C C . PRO A 1 86 ? -25.706 -2.271 -6.624 1.00 68.75 86 PRO A C 1
ATOM 680 O O . PRO A 1 86 ? -24.571 -2.044 -7.044 1.00 68.75 86 PRO A O 1
ATOM 683 N N . THR A 1 87 ? -26.290 -3.459 -6.777 1.00 60.97 87 THR A N 1
ATOM 684 C CA . THR A 1 87 ? -25.721 -4.546 -7.587 1.00 60.97 87 THR A CA 1
ATOM 685 C C . THR A 1 87 ? -25.575 -4.074 -9.032 1.00 60.97 87 THR A C 1
ATOM 687 O O . THR A 1 87 ? -26.517 -4.154 -9.817 1.00 60.97 87 THR A O 1
ATOM 690 N N . CYS A 1 88 ? -24.417 -3.525 -9.383 1.00 59.44 88 CYS A N 1
ATOM 691 C CA . CYS A 1 88 ? -24.040 -3.317 -10.766 1.00 59.44 88 CYS A CA 1
ATOM 692 C C . CYS A 1 88 ? -23.464 -4.631 -11.298 1.00 59.44 88 CYS A C 1
ATOM 694 O O . CYS A 1 88 ? -22.491 -5.161 -10.757 1.00 59.44 88 CYS A O 1
ATOM 696 N N . ASP A 1 89 ? -24.093 -5.159 -12.349 1.00 57.78 89 ASP A N 1
ATOM 697 C CA . ASP A 1 89 ? -23.553 -6.251 -13.154 1.00 57.78 89 ASP A CA 1
ATOM 698 C C . ASP A 1 89 ? -22.257 -5.762 -13.805 1.00 57.78 89 ASP A C 1
ATOM 700 O O . ASP A 1 89 ? -22.253 -5.130 -14.863 1.00 57.78 89 ASP A O 1
ATOM 704 N N . THR A 1 90 ? -21.124 -6.006 -13.152 1.00 60.72 90 THR A N 1
ATOM 705 C CA . THR A 1 90 ? -19.826 -5.837 -13.795 1.00 60.72 90 THR A CA 1
ATOM 706 C C . THR A 1 90 ? -19.667 -7.004 -14.760 1.00 60.72 90 THR A C 1
ATOM 708 O O . THR A 1 90 ? -19.194 -8.080 -14.382 1.00 60.72 90 THR A O 1
ATOM 711 N N . GLY A 1 91 ? -20.111 -6.810 -16.003 1.00 51.25 91 GLY A N 1
ATOM 712 C CA . GLY A 1 91 ? -19.813 -7.722 -17.098 1.00 51.25 91 GLY A CA 1
ATOM 713 C C . GLY A 1 91 ? -18.314 -8.010 -17.101 1.00 51.25 91 GLY A C 1
ATOM 714 O O . GLY A 1 91 ? -17.496 -7.092 -17.163 1.00 51.25 91 GLY A O 1
ATOM 715 N N . LYS A 1 92 ? -17.947 -9.286 -16.960 1.00 51.06 92 LYS A N 1
ATOM 716 C CA . LYS A 1 92 ? -16.572 -9.760 -17.130 1.00 51.06 92 LYS A CA 1
ATOM 717 C C . LYS A 1 92 ? -16.192 -9.599 -18.603 1.00 51.06 92 LYS A C 1
ATOM 719 O O . LYS A 1 92 ? -16.171 -10.584 -19.332 1.00 51.06 92 LYS A O 1
ATOM 724 N N . GLU A 1 93 ? -15.913 -8.387 -19.062 1.00 51.81 93 GLU A N 1
ATOM 725 C CA . GLU A 1 93 ? -15.178 -8.242 -20.312 1.00 51.81 93 GLU A CA 1
ATOM 726 C C . GLU A 1 93 ? -13.725 -8.648 -20.035 1.00 51.81 93 GLU A C 1
ATOM 728 O O . GLU A 1 93 ? -13.078 -8.077 -19.147 1.00 51.81 93 GLU A O 1
ATOM 733 N N . PRO A 1 94 ? -13.216 -9.698 -20.704 1.00 55.41 94 PRO A N 1
ATOM 734 C CA . PRO A 1 94 ? -11.850 -10.135 -20.501 1.00 55.41 94 PRO A CA 1
ATOM 735 C C . PRO A 1 94 ? -10.917 -9.005 -20.932 1.00 55.41 94 PRO A C 1
ATOM 737 O O . PRO A 1 94 ? -11.046 -8.449 -22.020 1.00 55.41 94 PRO A O 1
ATOM 740 N N . ILE A 1 95 ? -9.972 -8.669 -20.057 1.00 59.53 95 ILE A N 1
ATOM 741 C CA . ILE A 1 95 ? -8.901 -7.716 -20.341 1.00 59.53 95 ILE A CA 1
ATOM 742 C C . ILE A 1 95 ? -8.132 -8.284 -21.539 1.00 59.53 95 ILE A C 1
ATOM 744 O O . ILE A 1 95 ? -7.411 -9.271 -21.386 1.00 59.53 95 ILE A O 1
ATOM 748 N N . ALA A 1 96 ? -8.353 -7.719 -22.730 1.00 46.56 96 ALA A N 1
ATOM 749 C CA . ALA A 1 96 ? -7.702 -8.160 -23.957 1.00 46.56 96 ALA A CA 1
ATOM 750 C C . ALA A 1 96 ? -6.176 -8.135 -23.760 1.00 46.56 96 ALA A C 1
ATOM 752 O O . ALA A 1 96 ? -5.625 -7.146 -23.263 1.00 46.56 96 ALA A O 1
ATOM 753 N N . ALA A 1 97 ? -5.546 -9.274 -24.062 1.00 42.91 97 ALA A N 1
ATOM 754 C CA . ALA A 1 97 ? -4.138 -9.568 -23.800 1.00 42.91 97 ALA A CA 1
ATOM 755 C C . ALA A 1 97 ? -3.195 -8.583 -24.505 1.00 42.91 97 ALA A C 1
ATOM 757 O O . ALA A 1 97 ? -3.380 -8.367 -25.722 1.00 42.91 97 ALA A O 1
#